Protein AF-A0A9E0DH18-F1 (afdb_monomer_lite)

Sequence (91 aa):
MTEKSNATGADPRKADHWTSQDQPGAEPAASVRKRRVMVGAIGKCVHNLGVENFSDWMKDRGEGYFPVKLGPAVPIDEVISKVREARPEIV

pLDDT: mean 77.39, std 23.94, range [36.12, 97.94]

Secondary structure (DSSP, 8-state):
-----------TT----------TT--S----PPEEEEEEEETT----HHHHHHHHHHHHTTSSEEEEEEEEEE-HHHHHHHHHHH--SB-

Structure (mmCIF, N/CA/C/O backbone):
data_AF-A0A9E0DH18-F1
#
_entry.id   AF-A0A9E0DH18-F1
#
loop_
_atom_site.group_PDB
_atom_site.id
_atom_site.type_symbol
_atom_site.label_atom_id
_atom_site.label_alt_id
_atom_site.label_comp_id
_atom_site.label_asym_id
_atom_site.label_entity_id
_atom_site.label_seq_id
_atom_site.pdbx_PDB_ins_code
_atom_site.Cartn_x
_atom_site.Cartn_y
_atom_site.Cartn_z
_atom_site.occupancy
_atom_site.B_iso_or_equiv
_atom_site.auth_seq_id
_atom_site.auth_comp_id
_atom_site.auth_asym_id
_atom_site.auth_atom_id
_atom_site.pdbx_PDB_model_num
ATOM 1 N N . MET A 1 1 ? -44.556 -1.418 -35.523 1.00 40.94 1 MET A N 1
ATOM 2 C CA . MET A 1 1 ? -43.424 -1.476 -36.474 1.00 40.94 1 MET A CA 1
ATOM 3 C C . MET A 1 1 ? -42.846 -0.065 -36.515 1.00 40.94 1 MET A C 1
ATOM 5 O O . MET A 1 1 ? -43.561 0.817 -36.949 1.00 40.94 1 MET A O 1
ATOM 9 N N . THR A 1 2 ? -41.677 0.283 -35.986 1.00 43.12 2 THR A N 1
ATOM 10 C CA . THR A 1 2 ? -40.508 -0.505 -35.581 1.00 43.12 2 THR A CA 1
ATOM 11 C C . THR A 1 2 ? -39.627 0.402 -34.707 1.00 43.12 2 THR A C 1
ATOM 13 O O . THR A 1 2 ? -39.482 1.582 -35.016 1.00 43.12 2 THR A O 1
ATOM 16 N N . GLU A 1 3 ? -39.059 -0.150 -33.632 1.00 46.53 3 GLU A N 1
ATOM 17 C CA . GLU A 1 3 ? -37.913 0.400 -32.890 1.00 46.53 3 GLU A CA 1
ATOM 18 C C . GLU A 1 3 ? -36.703 0.684 -33.793 1.00 46.53 3 GLU A C 1
ATOM 20 O O . GLU A 1 3 ? -36.565 0.060 -34.848 1.00 46.53 3 GLU A O 1
ATOM 25 N N . LYS A 1 4 ? -35.813 1.573 -33.323 1.00 42.28 4 LYS A N 1
ATOM 26 C CA . LYS A 1 4 ? -34.328 1.515 -33.360 1.00 42.28 4 LYS A CA 1
ATOM 27 C C . LYS A 1 4 ? -33.780 2.880 -32.896 1.00 42.28 4 LYS A C 1
ATOM 29 O O . LYS A 1 4 ? -34.299 3.895 -33.332 1.00 42.28 4 LYS A O 1
ATOM 34 N N . SER A 1 5 ? -32.736 3.057 -32.091 1.00 43.09 5 SER A N 1
ATOM 35 C CA . SER A 1 5 ? -31.896 2.191 -31.263 1.00 43.09 5 SER A CA 1
ATOM 36 C C . SER A 1 5 ? -31.050 3.098 -30.357 1.00 43.09 5 SER A C 1
ATOM 38 O O . SER A 1 5 ? -30.730 4.228 -30.711 1.00 43.09 5 SER A O 1
ATOM 40 N N . ASN A 1 6 ? -30.686 2.552 -29.203 1.00 44.66 6 ASN A N 1
ATOM 41 C CA . ASN A 1 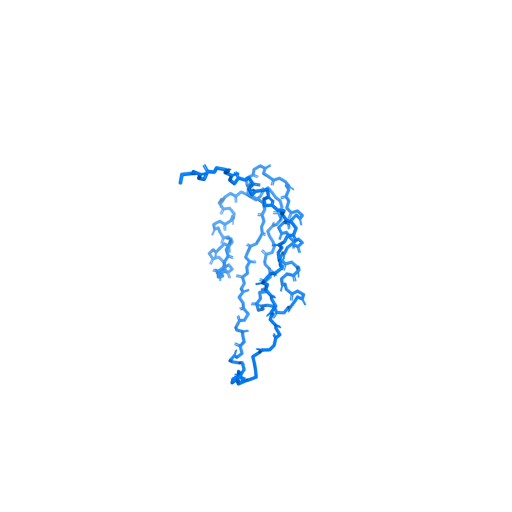6 ? -29.876 3.097 -28.119 1.00 44.66 6 ASN A CA 1
ATOM 42 C C . ASN A 1 6 ? -28.419 3.448 -28.518 1.00 44.66 6 ASN A C 1
ATOM 44 O O . ASN A 1 6 ? -27.783 2.689 -29.246 1.00 44.66 6 ASN A O 1
ATOM 48 N N . ALA A 1 7 ? -27.863 4.519 -27.940 1.00 36.12 7 ALA A N 1
ATOM 49 C CA . ALA A 1 7 ? -26.422 4.685 -27.728 1.00 36.12 7 ALA A CA 1
ATOM 50 C C . ALA A 1 7 ? -26.193 5.368 -26.367 1.00 36.12 7 ALA A C 1
ATOM 52 O O . ALA A 1 7 ? -26.100 6.589 -26.254 1.00 36.12 7 ALA A O 1
ATOM 53 N N . THR A 1 8 ? -26.160 4.556 -25.309 1.00 44.09 8 THR A N 1
ATOM 54 C CA . THR A 1 8 ? -25.820 4.983 -23.948 1.00 44.09 8 THR A CA 1
ATOM 55 C C . THR A 1 8 ? -24.313 5.235 -23.868 1.00 44.09 8 THR A C 1
ATOM 57 O O . THR A 1 8 ? -23.529 4.304 -23.697 1.00 44.09 8 THR A O 1
ATOM 60 N N . GLY A 1 9 ? -23.893 6.492 -23.997 1.00 38.28 9 GLY A N 1
ATOM 61 C CA . GLY A 1 9 ? -22.586 6.933 -23.517 1.00 38.28 9 GLY A CA 1
ATOM 62 C C . GLY A 1 9 ? -22.660 7.083 -22.001 1.00 38.28 9 GLY A C 1
ATOM 63 O O . GLY A 1 9 ? -23.187 8.078 -21.511 1.00 38.28 9 GLY A O 1
ATOM 64 N N . ALA A 1 10 ? -22.209 6.076 -21.255 1.00 44.38 10 ALA A N 1
ATOM 65 C CA . ALA A 1 10 ? -22.101 6.176 -19.805 1.00 44.38 10 ALA A CA 1
ATOM 66 C C . ALA A 1 10 ? -21.030 7.223 -19.454 1.00 44.38 10 ALA A C 1
ATOM 68 O O . ALA A 1 10 ? -19.857 7.054 -19.780 1.00 44.38 10 ALA A O 1
ATOM 69 N N . ASP A 1 11 ? -21.453 8.317 -18.819 1.00 48.31 11 ASP A N 1
ATOM 70 C CA . ASP A 1 11 ? -20.571 9.342 -18.266 1.00 48.31 11 ASP A CA 1
ATOM 71 C C . ASP A 1 11 ? -19.830 8.759 -17.044 1.00 48.31 11 ASP A C 1
ATOM 73 O O . ASP A 1 11 ? -20.478 8.434 -16.043 1.00 48.31 11 ASP A O 1
ATOM 77 N N . PRO A 1 12 ? -18.491 8.613 -17.079 1.00 51.06 12 PRO A N 1
ATOM 78 C CA . PRO A 1 12 ? -17.719 8.007 -15.992 1.00 51.06 12 PRO A CA 1
ATOM 79 C C . PRO A 1 12 ? -17.693 8.860 -14.713 1.00 51.06 12 PRO A C 1
ATOM 81 O O . PRO A 1 12 ? -17.099 8.448 -13.718 1.00 51.06 12 PRO A O 1
ATOM 84 N N . ARG A 1 13 ? -18.317 10.047 -14.718 1.00 48.56 13 ARG A N 1
ATOM 85 C CA . ARG A 1 13 ? -18.412 10.940 -13.555 1.00 48.56 13 ARG A CA 1
ATOM 86 C C . ARG A 1 13 ? -19.684 10.740 -12.732 1.00 48.56 13 ARG A C 1
ATOM 88 O O . ARG A 1 13 ? -19.753 11.270 -11.629 1.00 48.56 13 ARG A O 1
ATOM 95 N N . LYS A 1 14 ? -20.657 9.947 -13.203 1.00 44.03 14 LYS A N 1
ATOM 96 C CA . LYS A 1 14 ? -21.845 9.579 -12.412 1.00 44.03 14 LYS A CA 1
ATOM 97 C C . LYS A 1 14 ? -21.540 8.437 -11.439 1.00 44.03 14 LYS A C 1
ATOM 99 O O . LYS A 1 14 ? -22.081 7.340 -11.541 1.00 44.03 14 LYS A O 1
ATOM 104 N N . ALA A 1 15 ? -20.730 8.733 -10.431 1.00 38.31 15 ALA A N 1
ATOM 105 C CA . ALA A 1 15 ? -20.712 7.993 -9.167 1.00 38.31 15 ALA A CA 1
ATOM 106 C C . ALA A 1 15 ? -21.843 8.477 -8.221 1.00 38.31 15 ALA A C 1
ATOM 108 O O . ALA A 1 15 ? -21.709 8.449 -7.003 1.00 38.31 15 ALA A O 1
ATOM 109 N N . ASP A 1 16 ? -22.965 8.939 -8.787 1.00 41.53 16 ASP A N 1
ATOM 110 C CA . ASP A 1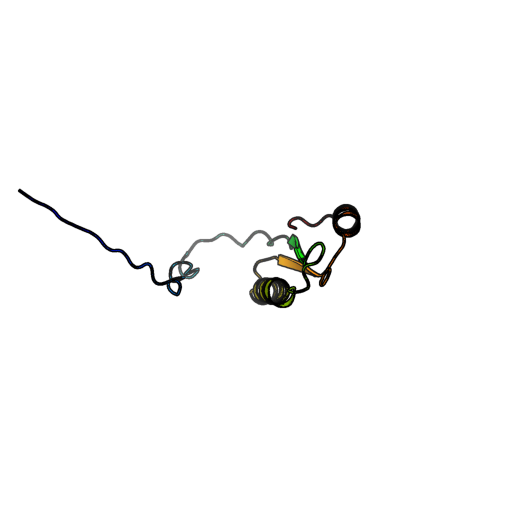 16 ? -24.082 9.621 -8.113 1.00 41.53 16 ASP A CA 1
ATOM 111 C C . ASP A 1 16 ? -25.145 8.664 -7.536 1.00 41.53 16 ASP A C 1
ATOM 113 O O . ASP A 1 16 ? -26.344 8.906 -7.648 1.00 41.53 16 ASP A O 1
ATOM 117 N N . HIS A 1 17 ? -24.753 7.550 -6.916 1.00 43.00 17 HIS A N 1
ATOM 118 C CA . HIS A 1 17 ? -25.721 6.773 -6.125 1.00 43.00 17 HIS A CA 1
ATOM 119 C C . HIS A 1 17 ? -25.089 6.043 -4.939 1.00 43.00 17 HIS A C 1
ATOM 121 O O . HIS A 1 17 ? -25.367 4.880 -4.676 1.00 43.00 17 HIS A O 1
ATOM 127 N N . TRP A 1 18 ? -24.254 6.731 -4.168 1.00 46.94 18 TRP A N 1
ATOM 128 C CA . TRP A 1 18 ? -24.018 6.284 -2.794 1.00 46.94 18 TRP A CA 1
ATOM 129 C C . TRP A 1 18 ? -24.321 7.406 -1.810 1.00 46.94 18 TRP A C 1
ATOM 131 O O . TRP A 1 18 ? -23.474 7.868 -1.049 1.00 46.94 18 TRP A O 1
ATOM 141 N N . THR A 1 19 ? -25.567 7.873 -1.860 1.00 46.28 19 THR A N 1
ATOM 142 C CA . THR A 1 19 ? -26.136 8.779 -0.867 1.00 46.28 19 THR A CA 1
ATOM 143 C C . THR A 1 19 ? -26.441 7.969 0.391 1.00 46.28 19 THR A C 1
ATOM 145 O O . THR A 1 19 ? -27.534 7.441 0.566 1.00 46.28 19 THR A O 1
ATOM 148 N N . SER A 1 20 ? -25.451 7.839 1.273 1.00 48.00 20 SER A N 1
ATOM 149 C CA . SER A 1 20 ? -25.689 7.455 2.667 1.00 48.00 20 SER A CA 1
ATOM 150 C C . SER A 1 20 ? -26.213 8.676 3.423 1.00 48.00 20 SER A C 1
ATOM 152 O O . SER A 1 20 ? -25.479 9.308 4.175 1.00 48.00 20 SER A O 1
ATOM 154 N N . GLN A 1 21 ? -27.464 9.048 3.186 1.00 43.75 21 GLN A N 1
ATOM 155 C CA . GLN A 1 21 ? -28.210 9.993 4.014 1.00 43.75 21 GLN A CA 1
ATOM 156 C C . GLN A 1 21 ? -29.688 9.614 3.880 1.00 43.75 21 GLN A C 1
ATOM 158 O O . GLN A 1 21 ? -30.151 9.385 2.771 1.00 43.75 21 GLN A O 1
ATOM 163 N N . ASP A 1 22 ? -30.370 9.477 5.021 1.00 41.03 22 ASP A N 1
ATOM 164 C CA . ASP A 1 22 ? -31.760 9.018 5.204 1.00 41.03 22 ASP A CA 1
ATOM 165 C C . ASP A 1 22 ? -32.015 7.501 5.330 1.00 41.03 22 ASP A C 1
ATOM 167 O O . ASP A 1 22 ? -32.824 6.911 4.618 1.00 41.03 22 ASP A O 1
ATOM 171 N N . GLN A 1 23 ? -31.436 6.872 6.361 1.00 47.06 23 GLN A N 1
ATOM 172 C CA . GLN A 1 23 ? -32.111 5.755 7.041 1.00 47.06 23 GLN A CA 1
ATOM 173 C C . GLN A 1 23 ? -32.462 6.147 8.489 1.00 47.06 23 GLN A C 1
ATOM 175 O O . GLN A 1 23 ? -31.631 5.986 9.387 1.00 47.06 23 GLN A O 1
ATOM 180 N N . PRO A 1 24 ? -33.678 6.666 8.755 1.00 40.81 24 PRO A N 1
ATOM 181 C CA . PRO A 1 24 ? -34.149 6.885 10.115 1.00 40.81 24 PRO A CA 1
ATOM 182 C C . PRO A 1 24 ? -34.557 5.528 10.707 1.00 40.81 24 PRO A C 1
ATOM 184 O O . PRO A 1 24 ? -35.634 5.014 10.420 1.00 40.81 24 PRO A O 1
ATOM 187 N N . GLY A 1 25 ? -33.665 4.922 11.496 1.00 44.16 25 GLY A N 1
ATOM 188 C CA . GLY A 1 25 ? -33.941 3.658 12.192 1.00 44.16 25 GLY A CA 1
ATOM 189 C C . GLY A 1 25 ? -32.761 2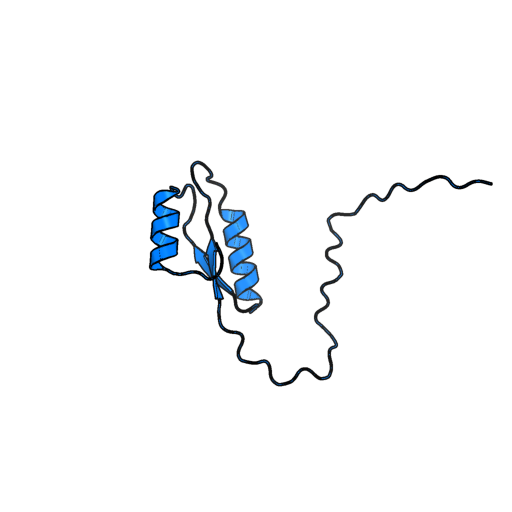.700 12.374 1.00 44.16 25 GLY A C 1
ATOM 190 O O . GLY A 1 25 ? -32.974 1.599 12.870 1.00 44.16 25 GLY A O 1
ATOM 191 N N . ALA A 1 26 ? -31.534 3.067 11.992 1.00 46.19 26 ALA A N 1
ATOM 192 C CA . ALA A 1 26 ? -30.377 2.205 12.222 1.00 46.19 26 ALA A CA 1
ATOM 193 C C . ALA A 1 26 ? -30.026 2.148 13.722 1.00 46.19 26 ALA A C 1
ATOM 195 O O . ALA A 1 26 ? -29.615 3.144 14.320 1.00 46.19 26 ALA A O 1
ATOM 196 N N . GLU A 1 27 ? -30.218 0.967 14.310 1.00 44.16 27 GLU A N 1
ATOM 197 C CA . GLU A 1 27 ? -29.763 0.565 15.645 1.00 44.16 27 GLU A CA 1
ATOM 198 C C . GLU A 1 27 ? -28.298 0.976 15.900 1.00 44.16 27 GLU A C 1
ATOM 200 O O . GLU A 1 27 ? -27.535 1.103 14.935 1.00 44.16 27 GLU A O 1
ATOM 205 N N . PRO A 1 28 ? -27.873 1.210 17.164 1.00 45.00 28 PRO A N 1
ATOM 206 C CA . PRO A 1 28 ? -26.554 1.763 17.460 1.00 45.00 28 PRO A CA 1
ATOM 207 C C . PRO A 1 28 ? -25.489 0.907 16.786 1.00 45.00 28 PRO A C 1
ATOM 209 O O . PRO A 1 28 ? -25.340 -0.271 17.109 1.00 45.00 28 PRO A O 1
ATOM 212 N N . ALA A 1 29 ? -24.800 1.509 15.811 1.00 50.88 29 ALA A N 1
ATOM 213 C CA . ALA A 1 29 ? -23.836 0.845 14.954 1.00 50.88 29 ALA A CA 1
ATOM 214 C C . ALA A 1 29 ? -22.899 -0.004 15.814 1.00 50.88 29 ALA A C 1
ATOM 216 O O . ALA A 1 29 ? -22.098 0.528 16.589 1.00 50.88 29 ALA A O 1
ATOM 217 N N . ALA A 1 30 ? -23.029 -1.330 15.695 1.00 49.94 30 ALA A N 1
ATOM 218 C CA . ALA A 1 30 ? -22.062 -2.267 16.236 1.00 49.94 30 ALA A CA 1
ATOM 219 C C . ALA A 1 30 ? -20.677 -1.736 15.861 1.00 49.94 30 ALA A C 1
ATOM 221 O O . ALA A 1 30 ? -20.450 -1.417 14.692 1.00 49.94 30 ALA A O 1
ATOM 222 N N . SER A 1 31 ? -19.807 -1.539 16.855 1.00 56.66 31 SER A N 1
ATOM 223 C CA . SER A 1 31 ? -18.523 -0.863 16.676 1.00 56.66 31 SER A CA 1
ATOM 224 C C . SER A 1 31 ? -17.834 -1.391 15.418 1.00 56.66 31 SER A C 1
ATOM 226 O O . SER A 1 31 ? -17.467 -2.564 15.343 1.00 56.66 31 SER A O 1
ATOM 228 N N . VAL A 1 32 ? -17.740 -0.549 14.382 1.00 63.78 32 VAL A N 1
ATOM 229 C CA . VAL A 1 32 ? -17.210 -0.973 13.084 1.00 63.78 32 VAL A CA 1
ATOM 230 C C . VAL A 1 32 ? -15.771 -1.410 13.323 1.00 63.78 32 VAL A C 1
ATOM 232 O O . VAL A 1 32 ? -14.887 -0.592 13.592 1.00 63.78 32 VAL A O 1
ATOM 235 N N . ARG A 1 33 ? -15.544 -2.726 13.319 1.00 75.56 33 ARG A N 1
ATOM 236 C CA . ARG A 1 33 ? -14.235 -3.302 13.616 1.00 75.56 33 ARG A CA 1
ATOM 237 C C . ARG A 1 33 ? -13.263 -2.775 12.568 1.00 75.56 33 ARG A C 1
ATOM 239 O O . ARG A 1 33 ? -13.479 -2.979 11.376 1.00 75.56 33 ARG A O 1
ATOM 246 N N . LYS A 1 34 ? -12.211 -2.079 13.008 1.00 85.31 34 LYS A N 1
ATOM 247 C CA . LYS A 1 34 ? -11.185 -1.545 12.106 1.00 85.31 34 LYS A CA 1
ATOM 248 C C . LYS A 1 34 ? -10.532 -2.708 11.354 1.00 85.31 34 LYS A C 1
ATOM 250 O O . LYS A 1 34 ? -9.968 -3.596 11.988 1.00 85.31 34 LYS A O 1
ATOM 255 N N . ARG A 1 35 ? -10.627 -2.697 10.026 1.00 91.81 35 ARG A N 1
ATOM 256 C CA . ARG A 1 35 ? -10.061 -3.694 9.107 1.00 91.81 35 ARG A CA 1
ATOM 257 C C . ARG A 1 35 ? -8.741 -3.175 8.558 1.00 91.81 35 ARG A C 1
ATOM 259 O O . ARG A 1 35 ? -8.694 -2.063 8.032 1.00 91.81 35 ARG A O 1
ATOM 266 N N . ARG A 1 36 ? -7.674 -3.956 8.670 1.00 94.31 36 ARG A N 1
ATOM 267 C CA . ARG A 1 36 ? -6.374 -3.647 8.078 1.00 94.31 36 ARG A CA 1
ATOM 268 C C . ARG A 1 36 ? -6.414 -3.959 6.589 1.00 94.31 36 ARG A C 1
ATOM 270 O O . ARG A 1 36 ? -6.775 -5.062 6.186 1.00 94.31 36 ARG A O 1
ATOM 277 N N . VAL A 1 37 ? -6.025 -2.979 5.788 1.00 95.50 37 VAL A N 1
ATOM 278 C CA . VAL A 1 37 ? -5.954 -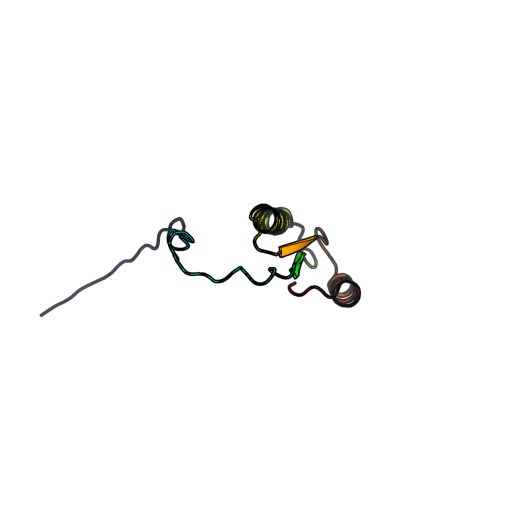3.090 4.330 1.00 95.50 37 VAL A CA 1
ATOM 279 C C . VAL A 1 37 ? -4.510 -2.887 3.929 1.00 95.50 37 VAL A C 1
ATOM 281 O O . VAL A 1 37 ? -3.948 -1.820 4.165 1.00 95.50 37 VAL A O 1
ATOM 284 N N . MET A 1 38 ? -3.889 -3.912 3.371 1.00 97.12 38 MET A N 1
ATOM 285 C CA . MET A 1 38 ? -2.535 -3.814 2.854 1.00 97.12 38 MET A CA 1
ATOM 286 C C . MET A 1 38 ? -2.576 -3.192 1.463 1.00 97.12 38 MET A C 1
ATOM 288 O O . MET A 1 38 ? -3.382 -3.602 0.644 1.00 97.12 38 MET A O 1
ATOM 292 N N . VAL A 1 39 ? -1.743 -2.185 1.205 1.00 97.38 39 VAL A N 1
ATOM 293 C CA . VAL A 1 39 ? -1.706 -1.488 -0.089 1.00 97.38 39 VAL A CA 1
ATOM 294 C C . VAL A 1 39 ? -0.270 -1.301 -0.554 1.00 97.38 39 VAL A C 1
ATOM 296 O O . VAL A 1 39 ? 0.616 -0.977 0.237 1.00 97.38 39 VAL A O 1
ATOM 299 N N . GLY A 1 40 ? -0.025 -1.489 -1.845 1.00 96.75 40 GLY A N 1
ATOM 300 C CA . GLY A 1 40 ? 1.292 -1.315 -2.448 1.00 96.75 40 GLY A CA 1
ATOM 301 C C . GLY A 1 40 ? 1.286 -1.664 -3.929 1.00 96.75 40 GLY A C 1
ATOM 302 O O . GLY A 1 40 ? 0.297 -2.179 -4.452 1.00 96.75 40 GLY A O 1
ATOM 303 N N . ALA A 1 41 ? 2.392 -1.382 -4.610 1.00 97.75 41 ALA A N 1
ATOM 304 C CA . ALA A 1 41 ? 2.587 -1.777 -5.999 1.00 97.75 41 ALA A CA 1
ATOM 305 C C . ALA A 1 41 ? 3.548 -2.970 -6.066 1.00 97.75 41 ALA A C 1
ATOM 307 O O . ALA A 1 41 ? 4.625 -2.936 -5.478 1.00 97.75 41 ALA A O 1
ATOM 308 N N . ILE A 1 42 ? 3.154 -4.028 -6.775 1.00 96.62 42 ILE A N 1
ATOM 309 C CA . ILE A 1 42 ? 3.860 -5.316 -6.769 1.00 96.62 42 ILE A CA 1
ATOM 310 C C . ILE A 1 42 ? 4.808 -5.430 -7.973 1.00 96.62 42 ILE A C 1
ATOM 312 O O . ILE A 1 42 ? 4.504 -4.983 -9.085 1.00 96.62 42 ILE A O 1
ATOM 316 N N . GLY A 1 43 ? 5.956 -6.075 -7.771 1.00 95.50 43 GLY A N 1
ATOM 317 C CA . GLY A 1 43 ? 6.907 -6.427 -8.822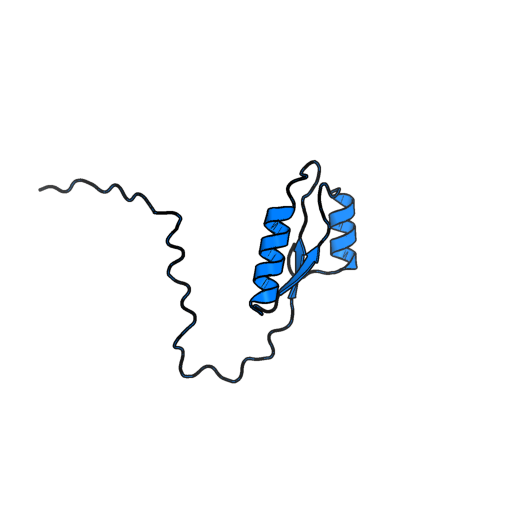 1.00 95.50 43 GLY A CA 1
ATOM 318 C C . GLY A 1 43 ? 7.656 -5.210 -9.357 1.00 95.50 43 GLY A C 1
ATOM 319 O O . GLY A 1 43 ? 8.317 -4.506 -8.612 1.00 95.50 43 GLY A O 1
ATOM 320 N N . LYS A 1 44 ? 7.579 -4.959 -10.668 1.00 95.56 44 LYS A N 1
ATOM 321 C CA . LYS A 1 44 ? 8.258 -3.813 -11.307 1.00 95.56 44 LYS A CA 1
ATOM 322 C C . LYS A 1 44 ? 7.427 -2.524 -11.290 1.00 95.56 44 LYS A C 1
ATOM 324 O O . LYS A 1 44 ? 7.850 -1.520 -11.857 1.00 95.56 44 LYS A O 1
ATOM 329 N N . CYS A 1 45 ? 6.225 -2.548 -10.713 1.00 96.69 45 CYS A N 1
ATOM 330 C CA . CYS A 1 45 ? 5.344 -1.388 -10.722 1.00 96.69 45 CYS A CA 1
ATOM 331 C C . CYS A 1 45 ? 5.791 -0.361 -9.677 1.00 96.69 45 CYS A C 1
ATOM 333 O O . CYS A 1 45 ? 5.846 -0.665 -8.491 1.00 96.69 45 CYS A O 1
ATOM 335 N N . VAL A 1 46 ? 6.061 0.868 -10.115 1.00 96.50 46 VAL A N 1
ATOM 336 C CA . VAL A 1 46 ? 6.440 1.990 -9.237 1.00 96.50 46 VAL A CA 1
ATOM 337 C C . VAL A 1 46 ? 5.298 2.981 -8.999 1.00 96.50 46 VAL A C 1
ATOM 339 O O . VAL A 1 46 ? 5.436 3.909 -8.212 1.00 96.50 46 VAL A O 1
ATOM 342 N N . HIS A 1 47 ? 4.153 2.789 -9.657 1.00 97.56 47 HIS A N 1
ATOM 343 C CA . HIS A 1 47 ? 2.981 3.649 -9.510 1.00 97.56 47 HIS A CA 1
ATOM 344 C C . HIS A 1 47 ? 2.164 3.234 -8.278 1.00 97.56 47 HIS A C 1
ATOM 346 O O . HIS A 1 47 ? 1.185 2.499 -8.388 1.00 97.56 47 HIS A O 1
ATOM 352 N N . ASN A 1 48 ? 2.567 3.693 -7.096 1.00 95.44 48 ASN A N 1
ATOM 353 C CA . ASN A 1 48 ? 1.886 3.413 -5.824 1.00 95.44 48 ASN A CA 1
ATOM 354 C C . ASN A 1 48 ? 1.002 4.573 -5.328 1.00 95.44 48 ASN A C 1
ATOM 356 O O . ASN A 1 48 ? 0.065 4.340 -4.569 1.00 95.44 48 ASN A O 1
ATOM 360 N N . LEU A 1 49 ? 1.246 5.811 -5.775 1.00 96.81 49 LEU A N 1
ATOM 361 C CA . LEU A 1 49 ? 0.556 6.998 -5.250 1.00 96.81 49 LEU A CA 1
ATOM 362 C C . LEU A 1 49 ? -0.978 6.905 -5.347 1.00 96.81 49 LEU A C 1
ATOM 364 O O . LEU A 1 49 ? -1.680 7.318 -4.431 1.00 96.81 49 LEU A O 1
ATOM 368 N N . GLY A 1 50 ? -1.510 6.329 -6.430 1.00 96.81 50 GLY A N 1
ATOM 369 C CA . GLY A 1 50 ? -2.957 6.172 -6.608 1.00 96.81 50 GLY A CA 1
ATOM 370 C C . GLY A 1 50 ? -3.600 5.264 -5.555 1.00 96.81 50 GLY A C 1
ATOM 371 O O . GLY A 1 50 ? -4.620 5.628 -4.973 1.00 96.81 50 GLY A O 1
ATOM 372 N N . VAL A 1 51 ? -2.985 4.110 -5.271 1.00 95.31 51 VAL A N 1
ATOM 373 C CA . VAL A 1 51 ? -3.506 3.163 -4.270 1.00 95.31 51 VAL A CA 1
ATOM 374 C C . VAL A 1 51 ? -3.304 3.677 -2.846 1.00 95.31 51 VAL A C 1
ATOM 376 O O . VAL A 1 51 ? -4.173 3.484 -1.999 1.00 95.31 51 VAL A O 1
ATOM 379 N N . GLU A 1 52 ? -2.212 4.398 -2.585 1.00 95.56 52 GLU A N 1
ATOM 380 C CA . GLU A 1 52 ? -1.977 5.019 -1.280 1.00 95.56 52 GLU A CA 1
ATOM 381 C C . GLU A 1 52 ? -2.973 6.144 -0.998 1.00 95.56 52 GLU A C 1
ATOM 383 O O . GLU A 1 52 ? -3.614 6.120 0.054 1.00 95.56 52 GLU A O 1
ATOM 388 N N . ASN A 1 53 ? -3.180 7.059 -1.949 1.00 96.69 53 ASN A N 1
ATOM 389 C CA . ASN A 1 53 ? -4.152 8.146 -1.812 1.00 96.69 53 ASN A CA 1
ATOM 390 C C . ASN A 1 53 ? -5.575 7.610 -1.626 1.00 96.69 53 ASN A C 1
ATOM 392 O O . ASN A 1 53 ? -6.328 8.134 -0.809 1.00 96.69 53 ASN A O 1
ATOM 396 N N . PHE A 1 54 ? -5.946 6.548 -2.348 1.00 95.56 54 PHE A N 1
ATOM 397 C CA . PHE A 1 54 ? -7.247 5.909 -2.163 1.00 95.56 54 PHE A CA 1
ATOM 398 C C . PHE A 1 54 ? -7.395 5.312 -0.756 1.00 95.56 54 PHE A C 1
ATOM 400 O O . PHE A 1 54 ? -8.440 5.448 -0.119 1.00 95.56 54 PHE A O 1
ATOM 407 N N . SER A 1 55 ? -6.332 4.689 -0.245 1.00 94.75 55 SER A N 1
ATOM 408 C CA . SER A 1 55 ? -6.325 4.104 1.095 1.00 94.75 55 SER A CA 1
ATOM 409 C C . SER A 1 55 ? -6.432 5.155 2.208 1.00 94.75 55 SER A C 1
ATOM 411 O O . SER A 1 55 ? -7.161 4.944 3.179 1.00 94.75 55 SER A O 1
ATOM 413 N N . ASP A 1 56 ? -5.769 6.304 2.040 1.00 94.31 56 ASP A N 1
ATOM 414 C CA . ASP A 1 56 ? -5.876 7.438 2.961 1.00 94.31 56 ASP A CA 1
ATOM 415 C C . ASP A 1 56 ? -7.274 8.047 2.897 1.00 94.31 56 ASP A C 1
ATOM 417 O O . ASP A 1 56 ? -7.907 8.241 3.930 1.00 94.31 56 ASP A O 1
ATOM 421 N N . TRP A 1 57 ? -7.817 8.225 1.692 1.00 94.56 57 TRP A N 1
ATOM 422 C CA . TRP A 1 57 ? -9.174 8.726 1.500 1.00 94.56 57 TRP A CA 1
ATOM 423 C C . TRP A 1 57 ? -10.231 7.854 2.202 1.00 94.56 57 TRP A C 1
ATOM 425 O O . TRP A 1 57 ? -11.125 8.382 2.863 1.00 94.56 57 TRP A O 1
ATOM 435 N N . MET A 1 58 ? -10.118 6.520 2.135 1.00 92.88 58 MET A N 1
ATOM 436 C CA . MET A 1 58 ? -11.020 5.614 2.869 1.00 92.88 58 MET A CA 1
ATOM 437 C C . MET A 1 58 ? -10.863 5.724 4.392 1.00 92.88 58 MET A C 1
ATOM 439 O O . MET A 1 58 ? -11.852 5.650 5.127 1.00 92.88 58 MET A O 1
ATOM 443 N N . LYS A 1 59 ? -9.625 5.885 4.872 1.00 91.25 59 LYS A N 1
ATOM 444 C CA . LYS A 1 59 ? -9.329 6.064 6.297 1.00 91.25 59 LYS A CA 1
ATOM 445 C C . LYS A 1 59 ? -9.920 7.374 6.820 1.00 91.25 59 LYS A C 1
ATOM 447 O O . LYS A 1 59 ? -10.563 7.364 7.869 1.00 91.25 59 LYS A O 1
ATOM 452 N N . ASP A 1 60 ? -9.732 8.469 6.089 1.00 93.19 60 ASP A N 1
ATOM 453 C CA . ASP A 1 60 ? -10.161 9.816 6.480 1.00 93.19 60 ASP A CA 1
ATOM 454 C C . ASP A 1 60 ? -11.687 9.946 6.532 1.00 93.19 60 ASP A C 1
ATOM 456 O O . ASP A 1 60 ? -12.228 10.656 7.378 1.00 93.19 60 ASP A O 1
ATOM 460 N N . ARG A 1 61 ? -12.398 9.188 5.691 1.00 92.25 61 ARG A N 1
ATOM 461 C CA . ARG A 1 61 ? -13.862 9.065 5.744 1.00 92.25 61 ARG A CA 1
ATOM 462 C C . ARG A 1 61 ? -14.382 8.263 6.940 1.00 92.25 61 ARG A C 1
ATOM 464 O O . ARG A 1 61 ? -15.583 8.258 7.187 1.00 92.25 61 ARG A O 1
ATOM 471 N N . GLY A 1 62 ? -13.510 7.576 7.677 1.00 90.19 62 GLY A N 1
ATOM 472 C CA . GLY A 1 62 ? -13.911 6.772 8.828 1.00 90.19 62 GLY A CA 1
ATOM 473 C C . GLY A 1 62 ? -14.635 5.471 8.464 1.00 90.19 62 GLY A C 1
ATOM 474 O O . GLY A 1 62 ? -15.307 4.904 9.320 1.00 90.19 62 GLY A O 1
ATOM 475 N N . GLU A 1 63 ? -14.453 4.943 7.248 1.00 88.06 63 GLU A N 1
ATOM 476 C CA . GLU A 1 63 ? -15.137 3.741 6.712 1.00 88.06 63 GLU A CA 1
ATOM 477 C C . GLU A 1 63 ? -14.684 2.414 7.380 1.00 88.06 63 GLU A C 1
ATOM 479 O O . GLU A 1 63 ? -14.891 1.307 6.874 1.00 88.06 63 GLU A O 1
ATOM 484 N N . GLY A 1 64 ? -14.007 2.502 8.529 1.00 89.00 64 GLY A N 1
ATOM 485 C CA . GLY A 1 64 ? -13.509 1.352 9.278 1.00 89.00 64 GLY A CA 1
ATOM 486 C C . GLY A 1 64 ? -12.301 0.659 8.645 1.00 89.00 64 GLY A C 1
ATOM 487 O O . GLY A 1 64 ? -12.008 -0.475 9.018 1.00 89.00 64 GLY A O 1
ATOM 488 N N . TYR A 1 65 ? -11.592 1.306 7.718 1.00 91.75 65 TYR A N 1
ATOM 489 C CA . TYR A 1 65 ? -10.364 0.782 7.115 1.00 91.75 65 TYR A CA 1
ATOM 490 C C . TYR A 1 65 ? -9.112 1.442 7.699 1.00 91.75 65 TYR A C 1
ATOM 492 O O . TYR A 1 65 ? -9.079 2.644 7.966 1.00 91.75 65 TYR A O 1
ATOM 500 N N . PHE A 1 66 ? -8.067 0.642 7.896 1.00 92.62 66 PHE A N 1
ATOM 501 C CA . PHE A 1 66 ? -6.765 1.078 8.381 1.00 92.62 66 PHE A CA 1
ATOM 502 C C . PHE A 1 66 ? -5.665 0.613 7.414 1.00 92.62 66 PHE A C 1
ATOM 504 O O . PHE A 1 66 ? -5.399 -0.589 7.337 1.00 92.62 66 PHE A O 1
ATOM 511 N N . PRO A 1 67 ? -5.029 1.525 6.663 1.00 94.25 67 PRO A N 1
ATOM 512 C CA . PRO A 1 67 ? -4.064 1.147 5.642 1.00 94.25 67 PRO A CA 1
ATOM 513 C C . PRO A 1 67 ? -2.722 0.700 6.237 1.00 94.25 67 PRO A C 1
ATOM 515 O O . PRO A 1 67 ? -2.187 1.326 7.153 1.00 94.25 67 PRO A O 1
ATOM 518 N N . VAL A 1 68 ? -2.154 -0.360 5.663 1.00 95.06 68 VAL A N 1
ATOM 519 C CA . VAL A 1 68 ? -0.786 -0.848 5.869 1.00 95.06 68 VAL A CA 1
ATOM 520 C C . VAL A 1 68 ? -0.055 -0.699 4.538 1.00 95.06 68 VAL A C 1
ATOM 522 O O . VAL A 1 68 ? -0.250 -1.491 3.619 1.00 95.06 68 VAL A O 1
ATOM 525 N N . LYS A 1 69 ? 0.749 0.356 4.412 1.00 96.19 69 LYS A N 1
ATOM 526 C CA . LYS A 1 69 ? 1.401 0.723 3.151 1.00 96.19 69 LYS A CA 1
ATOM 527 C C . LYS A 1 69 ? 2.725 -0.020 2.992 1.00 96.19 69 LYS A C 1
ATOM 529 O O . LYS A 1 69 ? 3.587 0.082 3.862 1.00 96.19 69 LYS A O 1
ATOM 534 N N . LEU A 1 70 ? 2.878 -0.747 1.889 1.00 96.44 70 LEU A N 1
ATOM 535 C CA . LEU A 1 70 ? 4.115 -1.445 1.524 1.00 96.44 70 LEU A CA 1
ATOM 536 C C . LEU A 1 70 ? 5.030 -0.600 0.624 1.00 96.44 70 LEU A C 1
ATOM 538 O O . LEU A 1 70 ? 6.233 -0.829 0.597 1.00 96.44 70 LEU A O 1
ATOM 542 N N . GLY A 1 71 ? 4.471 0.377 -0.098 1.00 95.69 71 GLY A N 1
ATOM 543 C CA . GLY A 1 71 ? 5.211 1.218 -1.038 1.00 95.69 71 GLY A CA 1
ATOM 544 C C . GLY A 1 71 ? 5.275 0.654 -2.468 1.00 95.69 71 GLY A C 1
ATOM 545 O O . GLY A 1 71 ? 4.441 -0.175 -2.855 1.00 95.69 71 GLY A O 1
ATOM 546 N N . PRO A 1 72 ? 6.207 1.155 -3.299 1.00 97.62 72 PRO A N 1
ATOM 547 C CA . PRO A 1 72 ? 6.351 0.763 -4.697 1.00 97.62 72 PRO A CA 1
ATOM 548 C C . PRO A 1 72 ? 7.258 -0.461 -4.891 1.00 97.62 72 PRO A C 1
ATOM 550 O O . PRO A 1 72 ? 8.135 -0.732 -4.079 1.00 97.62 72 PRO A O 1
ATOM 553 N N . ALA A 1 73 ? 7.097 -1.137 -6.031 1.00 97.25 73 ALA A N 1
ATOM 554 C CA . ALA A 1 73 ? 7.964 -2.204 -6.534 1.00 97.25 73 ALA A CA 1
ATOM 555 C C . ALA A 1 73 ? 8.260 -3.340 -5.534 1.00 97.25 73 ALA A C 1
ATOM 557 O O . ALA A 1 73 ? 9.369 -3.872 -5.478 1.00 97.25 73 ALA A O 1
ATOM 558 N N . VAL A 1 74 ? 7.253 -3.720 -4.749 1.00 97.75 74 VAL A N 1
ATOM 559 C CA . VAL A 1 74 ? 7.386 -4.717 -3.686 1.00 97.75 74 VAL A CA 1
ATOM 560 C C . VAL A 1 74 ? 7.476 -6.118 -4.303 1.00 97.75 74 VAL A C 1
ATOM 562 O O . VAL A 1 74 ? 6.569 -6.518 -5.045 1.00 97.75 74 VAL A O 1
ATOM 565 N N . PRO A 1 75 ? 8.536 -6.898 -4.030 1.00 97.88 75 PRO A N 1
ATOM 566 C CA . PRO A 1 75 ? 8.641 -8.279 -4.490 1.00 97.88 75 PRO A CA 1
ATOM 567 C C . PRO A 1 75 ? 7.478 -9.142 -3.985 1.00 97.88 75 PRO A C 1
ATOM 569 O O . PRO A 1 75 ? 7.038 -8.998 -2.847 1.00 97.88 75 PRO A O 1
ATOM 572 N N . ILE A 1 76 ? 7.005 -10.093 -4.800 1.00 97.00 76 ILE A N 1
ATOM 573 C CA . ILE A 1 76 ? 5.884 -10.980 -4.428 1.00 97.00 76 ILE A CA 1
ATOM 574 C C . ILE A 1 76 ? 6.178 -11.741 -3.126 1.00 97.00 76 ILE A C 1
ATOM 576 O O . ILE A 1 76 ? 5.306 -11.838 -2.265 1.00 97.00 76 ILE A O 1
ATOM 580 N N . ASP A 1 77 ? 7.406 -12.227 -2.948 1.00 97.88 77 ASP A N 1
ATOM 581 C CA . ASP A 1 77 ? 7.800 -12.955 -1.736 1.00 97.88 77 ASP A CA 1
ATOM 582 C C . ASP A 1 77 ? 7.717 -12.075 -0.482 1.00 97.88 77 ASP A C 1
ATOM 584 O O . ASP A 1 77 ? 7.303 -12.534 0.586 1.00 97.88 77 ASP A O 1
ATOM 588 N N . GLU A 1 78 ? 8.042 -10.787 -0.618 1.00 97.12 78 GLU A N 1
ATOM 589 C CA . GLU A 1 78 ? 7.896 -9.815 0.459 1.00 97.12 78 GLU A CA 1
ATOM 590 C C . GLU A 1 78 ? 6.420 -9.555 0.770 1.00 97.12 78 GLU A C 1
ATOM 592 O O . GLU A 1 78 ? 6.043 -9.576 1.941 1.00 97.12 78 GLU A O 1
ATOM 597 N N . VAL A 1 79 ? 5.562 -9.417 -0.248 1.00 96.44 79 VAL A N 1
ATOM 598 C CA . VAL A 1 79 ? 4.106 -9.301 -0.047 1.00 96.44 79 VAL A CA 1
ATOM 599 C C . VAL A 1 79 ? 3.576 -10.509 0.724 1.00 96.44 79 VAL A C 1
ATOM 601 O O . VAL A 1 79 ? 2.890 -10.338 1.729 1.00 96.44 79 VAL A O 1
ATOM 604 N N . ILE A 1 80 ? 3.931 -11.734 0.322 1.00 97.31 80 ILE A N 1
ATOM 605 C CA . ILE A 1 80 ? 3.494 -12.961 1.009 1.00 97.31 80 ILE A CA 1
ATOM 606 C C . ILE A 1 80 ? 3.961 -12.964 2.470 1.00 97.31 80 ILE A C 1
ATOM 608 O O . ILE A 1 80 ? 3.177 -13.284 3.370 1.00 97.31 80 ILE A O 1
ATOM 612 N N . SER A 1 81 ? 5.221 -12.598 2.715 1.00 97.94 81 SER A N 1
ATOM 613 C CA . SER A 1 81 ? 5.776 -12.492 4.068 1.00 97.94 81 SER A CA 1
ATOM 614 C C . SER A 1 81 ? 4.989 -11.485 4.914 1.00 97.94 81 SER A C 1
ATOM 616 O O . SER A 1 81 ? 4.523 -11.810 6.011 1.00 97.94 81 SER A O 1
ATOM 618 N N . LYS A 1 82 ? 4.729 -10.295 4.362 1.00 96.12 82 LYS A N 1
ATOM 619 C CA . LYS A 1 82 ? 4.001 -9.219 5.039 1.00 96.12 82 LYS A CA 1
ATOM 620 C C . LYS A 1 82 ? 2.542 -9.563 5.293 1.00 96.12 82 LYS A C 1
ATOM 622 O O . LYS A 1 82 ? 2.039 -9.260 6.372 1.00 96.12 82 LYS A O 1
ATOM 627 N N . VAL A 1 83 ? 1.869 -10.252 4.376 1.00 96.94 83 VAL A N 1
ATOM 628 C CA . VAL A 1 83 ? 0.496 -10.738 4.588 1.00 96.94 83 VAL A CA 1
ATOM 629 C C . VAL A 1 83 ? 0.442 -11.726 5.755 1.00 96.94 83 VAL A C 1
ATOM 631 O O . VAL A 1 83 ? -0.448 -11.633 6.602 1.00 96.94 83 VAL A O 1
ATOM 634 N N . ARG A 1 84 ? 1.412 -12.642 5.858 1.00 97.00 84 ARG A N 1
ATOM 635 C CA . ARG A 1 84 ? 1.483 -13.609 6.970 1.00 97.00 84 ARG A CA 1
ATOM 636 C C . ARG A 1 84 ? 1.757 -12.939 8.317 1.00 97.00 84 ARG A C 1
ATOM 638 O O . ARG A 1 84 ? 1.169 -13.343 9.321 1.00 97.00 84 ARG A O 1
ATOM 645 N N . GLU A 1 85 ? 2.630 -11.934 8.327 1.00 94.25 85 GLU A N 1
ATOM 646 C CA . GLU A 1 85 ? 3.013 -11.166 9.515 1.00 94.25 85 GLU A CA 1
ATOM 647 C C . GLU A 1 85 ? 1.873 -10.251 9.987 1.00 94.25 85 GLU A C 1
ATOM 649 O O . GLU A 1 85 ? 1.411 -10.339 11.125 1.00 94.25 85 GLU A O 1
ATOM 654 N N . ALA A 1 86 ? 1.377 -9.395 9.092 1.00 92.50 86 ALA A N 1
ATOM 655 C CA . ALA A 1 86 ? 0.403 -8.363 9.420 1.00 92.50 86 ALA A CA 1
ATOM 656 C C . ALA A 1 86 ? -1.032 -8.897 9.514 1.00 92.50 86 ALA A C 1
ATOM 658 O O . ALA A 1 86 ? -1.864 -8.251 10.154 1.00 92.50 86 ALA A O 1
ATOM 659 N N . ARG A 1 87 ? -1.327 -10.056 8.902 1.00 95.00 87 ARG A N 1
ATOM 660 C CA . ARG A 1 87 ? -2.672 -10.652 8.797 1.00 95.00 87 ARG A CA 1
ATOM 661 C C . ARG A 1 87 ? -3.734 -9.604 8.430 1.00 95.00 87 ARG A C 1
ATOM 663 O O . ARG A 1 87 ? -4.651 -9.375 9.230 1.00 95.00 87 ARG A O 1
ATOM 670 N N . PRO A 1 88 ? -3.570 -8.906 7.292 1.00 95.56 88 PRO A N 1
ATOM 671 C CA . PRO A 1 88 ? -4.559 -7.942 6.853 1.00 95.56 88 PRO A CA 1
ATOM 672 C C . PRO A 1 88 ? -5.842 -8.666 6.440 1.00 95.56 88 PRO A C 1
ATOM 674 O O . PRO A 1 88 ? -5.814 -9.812 5.992 1.00 95.56 88 PRO A O 1
ATOM 677 N N . 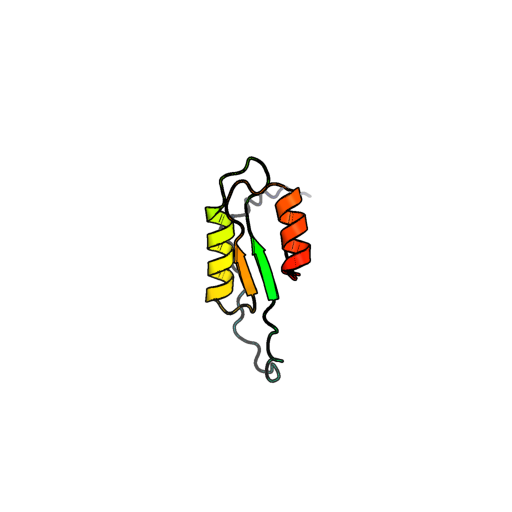GLU A 1 89 ? -6.969 -7.988 6.582 1.00 95.62 89 GLU A N 1
ATOM 678 C CA . GLU A 1 89 ? -8.263 -8.477 6.120 1.00 95.62 89 GLU A CA 1
ATOM 679 C C . GLU A 1 89 ? -8.401 -8.357 4.595 1.00 95.62 89 GLU A C 1
ATOM 681 O O . GLU A 1 89 ? -9.167 -9.108 3.994 1.00 95.62 89 GLU A O 1
ATOM 686 N N . ILE A 1 90 ? -7.680 -7.414 3.977 1.00 93.50 90 ILE A N 1
ATOM 687 C CA . ILE A 1 90 ? -7.708 -7.125 2.536 1.00 93.50 90 ILE A CA 1
ATOM 688 C C . ILE A 1 90 ? -6.283 -6.808 2.059 1.00 93.50 90 ILE A C 1
ATOM 690 O O . ILE A 1 90 ? -5.529 -6.151 2.782 1.00 93.50 90 ILE A O 1
ATOM 694 N N . VAL A 1 91 ? -5.933 -7.261 0.853 1.00 94.38 91 VAL A N 1
ATOM 695 C CA . VAL A 1 91 ? -4.677 -6.967 0.139 1.00 94.38 91 VAL A CA 1
ATOM 696 C C . VAL A 1 91 ? -5.012 -6.426 -1.241 1.00 94.38 91 VAL A C 1
ATOM 698 O O . VAL A 1 91 ? -5.924 -7.014 -1.864 1.00 94.38 91 VAL A O 1
#

Radius of gyration: 19.72 Å; chains: 1; bounding box: 52×24×54 Å

Foldseek 3Di:
DDDDDDDDPDDPPPPPPPPPDDDPPDDDPPPLAQFEAEAEAEAQFQPRPVRVVVQVVCVVVVVSYDYDYPHYRHYPVNVVVCCVVVVGPYD